Protein AF-A0A7V1TUC9-F1 (afdb_monomer_lite)

Foldseek 3Di:
DPLVVVLVVLVVVDDPPDDPVSQLVSLLQLLLSLLCVVVVDPDPPSLVSLVVLLPDPVDDPLLNVLSCQSNDAQPPVRDGSCPRSNVSSVSSNVRSVVD

Secondary structure (DSSP, 8-state):
--HHHHHHHHHTTPPTT--HHHHHHHHHHHHHHHHHHHTT-----HHHHHHHHHH-TTS-HHHHHHHHHHHSPP-TTS--S-SSHHHHHHHHHHHHHH-

Structure (mmCIF, N/CA/C/O backbone):
data_AF-A0A7V1TUC9-F1
#
_entry.id   AF-A0A7V1TUC9-F1
#
loop_
_atom_site.group_PDB
_atom_site.id
_atom_site.type_symbol
_atom_site.label_atom_id
_atom_site.label_alt_id
_atom_site.label_comp_id
_atom_site.label_asym_id
_atom_site.label_entity_id
_atom_site.label_seq_id
_atom_site.pdbx_PDB_ins_code
_atom_site.Cartn_x
_atom_site.Cartn_y
_atom_site.Cartn_z
_atom_site.occupancy
_atom_site.B_iso_or_equiv
_atom_site.auth_seq_id
_atom_site.auth_comp_id
_atom_site.auth_asym_id
_atom_site.auth_atom_id
_atom_site.pdbx_PDB_model_num
ATOM 1 N N . MET A 1 1 ? 0.959 6.632 18.709 1.00 58.41 1 MET A N 1
ATOM 2 C CA . MET A 1 1 ? 2.114 6.951 17.836 1.00 58.41 1 MET A CA 1
ATOM 3 C C . MET A 1 1 ? 1.543 7.666 16.621 1.00 58.41 1 MET A C 1
ATOM 5 O O . MET A 1 1 ? 0.567 7.166 16.091 1.00 58.41 1 MET A O 1
ATOM 9 N N . ASN A 1 2 ? 2.018 8.857 16.237 1.00 88.81 2 ASN A N 1
ATOM 10 C CA . ASN A 1 2 ? 1.382 9.600 15.138 1.00 88.81 2 ASN A CA 1
ATOM 11 C C . ASN A 1 2 ? 1.851 9.035 13.783 1.00 88.81 2 ASN A C 1
ATOM 13 O O . ASN A 1 2 ? 2.882 9.449 13.255 1.00 88.81 2 ASN A O 1
ATOM 17 N N . TRP A 1 3 ? 1.127 8.046 13.255 1.00 93.44 3 TRP A N 1
ATOM 18 C CA . TRP A 1 3 ? 1.466 7.359 12.005 1.00 93.44 3 TRP A CA 1
ATOM 19 C C . TRP A 1 3 ? 1.476 8.301 10.787 1.00 93.44 3 TRP A C 1
ATOM 21 O O . TRP A 1 3 ? 2.263 8.097 9.862 1.00 93.44 3 TRP A O 1
ATOM 31 N N . LEU A 1 4 ? 0.708 9.397 10.822 1.00 95.38 4 LEU A N 1
ATOM 32 C CA . LEU A 1 4 ? 0.725 10.429 9.779 1.00 95.38 4 LEU A CA 1
ATOM 33 C C . LEU A 1 4 ? 2.071 11.161 9.719 1.00 95.38 4 LEU A C 1
ATOM 35 O O . LEU A 1 4 ? 2.607 11.373 8.634 1.00 95.38 4 LEU A O 1
ATOM 39 N N . LEU A 1 5 ? 2.688 11.453 10.870 1.00 95.44 5 LEU A N 1
ATOM 40 C CA . LEU A 1 5 ? 4.027 12.058 10.915 1.00 95.44 5 LEU A CA 1
ATOM 41 C C . LEU A 1 5 ? 5.087 11.148 10.267 1.00 95.44 5 LEU A C 1
ATOM 43 O O . LEU A 1 5 ? 6.039 11.615 9.635 1.00 95.44 5 LEU A O 1
ATOM 47 N N . HIS A 1 6 ? 4.928 9.831 10.405 1.00 94.38 6 HIS A N 1
ATOM 48 C CA . HIS A 1 6 ? 5.823 8.862 9.776 1.00 94.38 6 HIS A CA 1
ATOM 49 C C . HIS A 1 6 ? 5.645 8.846 8.253 1.00 94.38 6 HIS A C 1
ATOM 51 O O . HIS A 1 6 ? 6.637 8.806 7.524 1.00 94.38 6 HIS A O 1
ATOM 57 N N . ILE A 1 7 ? 4.404 8.949 7.770 1.00 95.81 7 ILE A N 1
ATOM 58 C CA . ILE A 1 7 ? 4.107 9.086 6.339 1.00 95.81 7 ILE A CA 1
ATOM 59 C C . ILE A 1 7 ? 4.705 10.374 5.775 1.00 95.81 7 ILE A C 1
ATOM 61 O O . ILE A 1 7 ? 5.391 10.322 4.757 1.00 95.81 7 ILE A O 1
ATOM 65 N N . GLU A 1 8 ? 4.523 11.513 6.447 1.00 95.81 8 GLU A N 1
ATOM 66 C CA . GLU A 1 8 ? 5.130 12.783 6.028 1.00 95.81 8 GLU A CA 1
ATOM 67 C C . GLU A 1 8 ? 6.657 12.686 5.938 1.00 95.81 8 GLU A C 1
ATOM 69 O O . GLU A 1 8 ? 7.276 13.229 5.021 1.00 95.81 8 GLU A O 1
ATOM 74 N N . THR A 1 9 ? 7.275 11.970 6.879 1.00 96.06 9 THR A N 1
ATOM 75 C CA . THR A 1 9 ? 8.721 11.731 6.885 1.00 96.06 9 THR A CA 1
ATOM 76 C C . THR A 1 9 ? 9.165 10.906 5.677 1.00 96.06 9 THR A C 1
ATOM 78 O O . THR A 1 9 ? 10.197 11.216 5.081 1.00 96.06 9 THR A O 1
ATOM 81 N N . GLU A 1 10 ? 8.405 9.883 5.284 1.00 95.44 10 GLU A N 1
ATOM 82 C CA . GLU A 1 10 ? 8.702 9.091 4.084 1.00 95.44 10 GLU A CA 1
ATOM 83 C C . GLU A 1 10 ? 8.438 9.883 2.792 1.00 95.44 10 GLU A C 1
ATOM 85 O O . GLU A 1 10 ? 9.261 9.842 1.878 1.00 95.44 10 GLU A O 1
ATOM 90 N N . LEU A 1 11 ? 7.368 10.682 2.728 1.00 93.81 11 LEU A N 1
ATOM 91 C CA . LEU A 1 11 ? 7.077 11.558 1.585 1.00 93.81 11 LEU A CA 1
ATOM 92 C C . LEU A 1 11 ? 8.204 12.570 1.334 1.00 93.81 11 LEU A C 1
ATOM 94 O O . LEU A 1 11 ? 8.616 12.763 0.192 1.00 93.81 11 LEU A O 1
ATOM 98 N N . LYS A 1 12 ? 8.784 13.149 2.394 1.00 94.69 12 LYS A N 1
ATOM 99 C CA . LYS A 1 12 ? 9.943 14.059 2.299 1.00 94.69 12 LYS A CA 1
ATOM 100 C C . LYS A 1 12 ? 11.196 13.407 1.704 1.00 94.69 12 LYS A C 1
ATOM 102 O O . LYS A 1 12 ? 12.113 14.117 1.298 1.00 94.69 12 LYS A O 1
ATOM 107 N N . ARG A 1 13 ? 11.271 12.072 1.650 1.00 92.12 13 ARG A N 1
ATOM 108 C CA . ARG A 1 13 ? 12.396 11.343 1.037 1.00 92.12 13 ARG A CA 1
ATOM 109 C C . ARG A 1 13 ? 12.278 11.224 -0.478 1.00 92.12 13 ARG A C 1
ATOM 111 O O . ARG A 1 13 ? 13.221 10.732 -1.095 1.00 92.12 13 ARG A O 1
ATOM 118 N N . ILE A 1 14 ? 11.150 11.628 -1.061 1.00 91.69 14 ILE A N 1
ATOM 119 C CA . ILE A 1 14 ? 10.930 11.620 -2.505 1.00 91.69 14 ILE A CA 1
ATOM 120 C C . ILE A 1 14 ? 11.612 12.847 -3.103 1.00 91.69 14 ILE A C 1
ATOM 122 O O . ILE A 1 14 ? 11.256 13.984 -2.805 1.00 91.69 14 ILE A O 1
ATOM 126 N N . GLN A 1 15 ? 12.601 12.607 -3.956 1.00 88.50 15 GLN A N 1
ATOM 127 C CA . GLN A 1 15 ? 13.313 13.650 -4.684 1.00 88.50 15 GLN A CA 1
ATOM 128 C C . GLN A 1 15 ? 12.834 13.733 -6.142 1.00 88.50 15 GLN A C 1
ATOM 130 O O . GLN A 1 15 ? 12.415 12.721 -6.717 1.00 88.50 15 GLN A O 1
ATOM 135 N N . PRO A 1 16 ? 12.934 14.912 -6.782 1.00 78.94 16 PRO A N 1
ATOM 136 C CA . PRO A 1 16 ? 12.783 15.021 -8.228 1.00 78.94 16 PRO A CA 1
ATOM 137 C C . PRO A 1 16 ? 13.753 14.071 -8.950 1.00 78.94 16 PRO A C 1
ATOM 139 O O . PRO A 1 16 ? 14.900 13.929 -8.534 1.00 78.94 16 PRO A O 1
ATOM 142 N N . GLN A 1 17 ? 13.302 13.427 -10.032 1.00 82.12 17 GLN A N 1
ATOM 143 C CA . GLN A 1 17 ? 14.098 12.484 -10.849 1.00 82.12 17 GLN A CA 1
ATOM 144 C C . GLN A 1 17 ? 14.591 11.224 -10.110 1.00 82.12 17 GLN A C 1
ATOM 146 O O . GLN A 1 17 ? 15.524 10.548 -10.546 1.00 82.12 17 GLN A O 1
ATOM 151 N N . GLN A 1 18 ? 13.963 10.876 -8.989 1.00 86.88 18 GLN A N 1
ATOM 152 C CA . GLN A 1 18 ? 14.334 9.694 -8.228 1.00 86.88 18 GLN A CA 1
ATOM 153 C C . GLN A 1 18 ? 14.081 8.391 -9.002 1.00 86.88 18 GLN A C 1
ATOM 155 O O . GLN A 1 18 ? 13.067 8.226 -9.676 1.00 86.88 18 GLN A O 1
ATOM 160 N N . HIS A 1 19 ? 14.988 7.422 -8.836 1.00 89.25 19 HIS A N 1
ATOM 161 C CA . HIS A 1 19 ? 14.884 6.112 -9.475 1.00 89.25 19 HIS A CA 1
ATOM 162 C C . HIS A 1 19 ? 13.534 5.421 -9.161 1.00 89.25 19 HIS A C 1
ATOM 164 O O . HIS A 1 19 ? 13.187 5.304 -7.975 1.00 89.25 19 HIS A O 1
ATOM 170 N N . PRO A 1 20 ? 12.810 4.877 -10.163 1.00 88.62 20 PRO A N 1
ATOM 171 C CA . PRO A 1 20 ? 11.471 4.298 -9.983 1.00 88.62 20 PRO A CA 1
ATOM 172 C C . PRO A 1 20 ? 11.394 3.227 -8.889 1.00 88.62 20 PRO A C 1
ATOM 174 O O . PRO A 1 20 ? 10.467 3.200 -8.080 1.00 88.62 20 PRO A O 1
ATOM 177 N N . GLY A 1 21 ? 12.424 2.379 -8.785 1.00 91.25 21 GLY A N 1
ATOM 178 C CA . GLY A 1 21 ? 12.502 1.365 -7.729 1.00 91.25 21 GLY A CA 1
ATOM 179 C C . GLY A 1 21 ? 12.514 1.958 -6.314 1.00 91.25 21 GLY A C 1
ATOM 180 O O . GLY A 1 21 ? 11.895 1.406 -5.408 1.00 91.25 21 GLY A O 1
ATOM 181 N N . ARG A 1 22 ? 13.159 3.117 -6.119 1.00 93.44 22 ARG A N 1
ATOM 182 C CA . ARG A 1 22 ? 13.209 3.792 -4.816 1.00 93.44 22 ARG A CA 1
ATOM 183 C C . ARG A 1 22 ? 11.870 4.443 -4.484 1.00 93.44 22 ARG A C 1
ATOM 185 O O . ARG A 1 22 ? 11.437 4.354 -3.340 1.00 93.44 22 ARG A O 1
ATOM 192 N N . VAL A 1 23 ? 11.201 5.040 -5.474 1.00 95.12 23 VAL A N 1
ATOM 193 C CA . VAL A 1 23 ? 9.832 5.569 -5.324 1.00 95.12 23 VAL A CA 1
ATOM 194 C C . VAL A 1 23 ? 8.878 4.460 -4.875 1.00 95.12 23 VAL A C 1
ATOM 196 O O . VAL A 1 23 ? 8.162 4.630 -3.894 1.00 95.12 23 VAL A O 1
ATOM 199 N N . ARG A 1 24 ? 8.947 3.278 -5.497 1.00 94.69 24 ARG A N 1
ATOM 200 C CA . ARG A 1 24 ? 8.131 2.119 -5.106 1.00 94.69 24 ARG A CA 1
ATOM 201 C C . ARG A 1 24 ? 8.440 1.608 -3.698 1.00 94.69 24 ARG A C 1
ATOM 203 O O . ARG A 1 24 ? 7.522 1.244 -2.969 1.00 94.69 24 ARG A O 1
ATOM 210 N N . THR A 1 25 ? 9.705 1.599 -3.282 1.00 95.62 25 THR A N 1
ATOM 211 C CA . THR A 1 25 ? 10.065 1.254 -1.896 1.00 95.62 25 THR A CA 1
ATOM 212 C C . THR A 1 25 ? 9.473 2.242 -0.892 1.00 95.62 25 THR A C 1
ATOM 214 O O . THR A 1 25 ? 8.944 1.813 0.131 1.00 95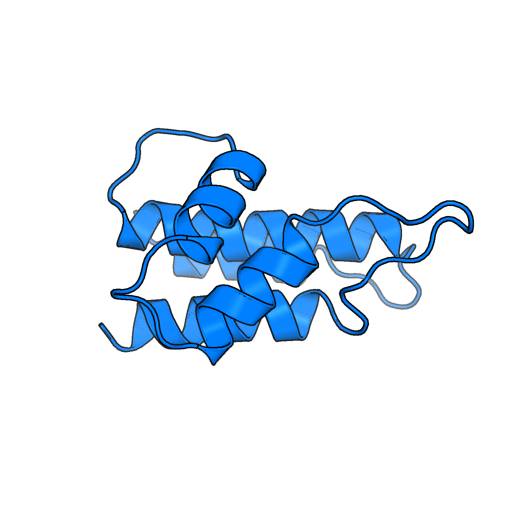.62 25 THR A O 1
ATOM 217 N N . ILE A 1 26 ? 9.520 3.546 -1.179 1.00 96.69 26 ILE A N 1
ATOM 218 C CA . ILE A 1 26 ? 8.908 4.574 -0.324 1.00 96.69 26 ILE A CA 1
ATOM 219 C C . ILE A 1 26 ? 7.383 4.409 -0.290 1.00 96.69 26 ILE A C 1
ATOM 221 O O . ILE A 1 26 ? 6.806 4.379 0.791 1.00 96.69 26 ILE A O 1
ATOM 225 N N . ALA A 1 27 ? 6.741 4.202 -1.442 1.00 97.62 27 ALA A N 1
ATOM 226 C CA . ALA A 1 27 ? 5.305 3.934 -1.532 1.00 97.62 27 ALA A CA 1
ATOM 227 C C . ALA A 1 27 ? 4.866 2.758 -0.648 1.00 97.62 27 ALA A C 1
ATOM 229 O O . ALA A 1 27 ? 3.926 2.871 0.134 1.00 97.62 27 ALA A O 1
ATOM 230 N N . ARG A 1 28 ? 5.591 1.636 -0.715 1.00 97.62 28 ARG A N 1
ATOM 231 C CA . ARG A 1 28 ? 5.323 0.455 0.118 1.00 97.62 28 ARG A CA 1
ATOM 232 C C . ARG A 1 28 ? 5.467 0.747 1.606 1.00 97.62 28 ARG A C 1
ATOM 234 O O . ARG A 1 28 ? 4.671 0.245 2.387 1.00 97.62 28 ARG A O 1
ATOM 241 N N . ARG A 1 29 ? 6.453 1.563 1.996 1.00 97.44 29 ARG A N 1
ATOM 242 C CA . ARG A 1 29 ? 6.613 2.010 3.389 1.00 97.44 29 ARG A CA 1
ATOM 243 C C . ARG A 1 29 ? 5.436 2.866 3.835 1.00 97.44 29 ARG A C 1
ATOM 245 O O . ARG A 1 29 ? 4.889 2.602 4.895 1.00 97.44 29 ARG A O 1
ATOM 252 N N . ILE A 1 30 ? 5.022 3.839 3.022 1.00 98.19 30 ILE A N 1
ATOM 253 C CA . ILE A 1 30 ? 3.868 4.705 3.310 1.00 98.19 30 ILE A CA 1
ATOM 254 C C . ILE A 1 30 ? 2.605 3.863 3.520 1.0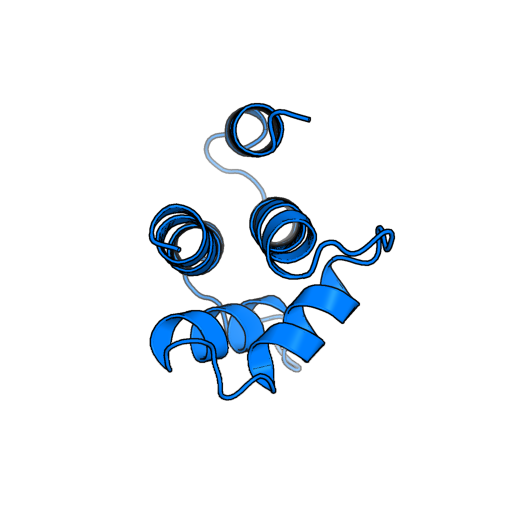0 98.19 30 ILE A C 1
ATOM 256 O O . ILE A 1 30 ? 1.967 3.961 4.566 1.00 98.19 30 ILE A O 1
ATOM 260 N N . ALA A 1 31 ? 2.288 2.991 2.561 1.00 98.25 31 ALA A N 1
ATOM 261 C CA . ALA A 1 31 ? 1.131 2.109 2.649 1.00 98.25 31 ALA A CA 1
ATOM 262 C C . ALA A 1 31 ? 1.230 1.152 3.848 1.00 98.25 31 ALA A C 1
ATOM 264 O O . ALA A 1 31 ? 0.266 0.982 4.586 1.00 98.25 31 ALA A O 1
ATOM 265 N N . GLY A 1 32 ? 2.408 0.572 4.088 1.00 97.75 32 GLY A N 1
ATOM 266 C CA . GLY A 1 32 ? 2.653 -0.316 5.219 1.00 97.75 32 GLY A CA 1
ATOM 267 C C . GLY A 1 32 ? 2.495 0.367 6.579 1.00 97.75 32 GLY A C 1
ATOM 268 O O . GLY A 1 32 ? 1.941 -0.236 7.490 1.00 97.75 32 GLY A O 1
ATOM 269 N N . ILE A 1 33 ? 2.910 1.631 6.721 1.00 97.44 33 ILE A N 1
ATOM 270 C CA . ILE A 1 33 ? 2.685 2.422 7.942 1.00 97.44 33 ILE A CA 1
ATOM 271 C C . ILE A 1 33 ? 1.183 2.594 8.200 1.00 97.44 33 ILE A C 1
ATOM 273 O O . ILE A 1 33 ? 0.747 2.389 9.331 1.00 97.44 33 ILE A O 1
ATOM 277 N N . ALA A 1 34 ? 0.404 2.929 7.167 1.00 97.44 34 ALA A N 1
ATOM 278 C CA . ALA A 1 34 ? -1.047 3.076 7.278 1.00 97.44 34 ALA A CA 1
ATOM 279 C C . ALA A 1 34 ? -1.734 1.749 7.630 1.00 97.44 34 ALA A C 1
ATOM 281 O O . ALA A 1 34 ? -2.539 1.685 8.552 1.00 97.44 34 ALA A O 1
ATOM 282 N N . LEU A 1 35 ? -1.377 0.663 6.942 1.00 97.56 35 LEU A N 1
ATOM 283 C CA . LEU A 1 35 ? -1.949 -0.660 7.200 1.00 97.56 35 LEU A CA 1
ATOM 284 C C . LEU A 1 35 ? -1.572 -1.199 8.579 1.00 97.56 35 LEU A C 1
ATOM 286 O O . LEU A 1 35 ? -2.365 -1.897 9.201 1.00 97.56 35 LEU A O 1
ATOM 290 N N . ARG A 1 36 ? -0.382 -0.863 9.082 1.00 96.50 36 ARG A N 1
ATOM 291 C CA . ARG A 1 36 ? 0.021 -1.225 10.440 1.00 96.50 36 ARG A CA 1
ATOM 292 C C . ARG A 1 36 ? -0.875 -0.572 11.488 1.00 96.50 36 ARG A C 1
ATOM 294 O O . ARG A 1 36 ? -1.235 -1.246 12.448 1.00 96.50 36 ARG A O 1
ATOM 301 N N . GLU A 1 37 ? -1.237 0.696 11.286 1.00 95.81 37 GLU A N 1
ATOM 302 C CA . GLU A 1 37 ? -2.223 1.384 12.127 1.00 95.81 37 GLU A CA 1
ATOM 303 C C . GLU A 1 37 ? -3.585 0.688 12.034 1.00 95.81 37 GLU A C 1
ATOM 305 O O . GLU A 1 37 ? -4.127 0.268 13.051 1.00 95.81 37 GLU A O 1
ATOM 310 N N . PHE A 1 38 ? -4.094 0.486 10.816 1.00 96.00 38 PHE A N 1
ATOM 311 C CA . PHE A 1 38 ? -5.405 -0.123 10.584 1.00 96.00 38 PHE A CA 1
ATOM 312 C C . PHE A 1 38 ? -5.536 -1.515 11.228 1.00 96.00 38 PHE A C 1
ATOM 314 O O . PHE A 1 38 ? -6.479 -1.788 11.970 1.00 96.00 38 PHE A O 1
ATOM 321 N N . TYR A 1 39 ? -4.551 -2.390 11.012 1.00 95.50 39 TYR A N 1
ATOM 322 C CA . TYR A 1 39 ? -4.557 -3.749 11.558 1.00 95.50 39 TYR A CA 1
ATOM 323 C C . TYR A 1 39 ? -4.090 -3.849 13.010 1.00 95.50 39 TYR A C 1
ATOM 325 O O . TYR A 1 39 ? -4.068 -4.954 13.549 1.00 95.50 39 TYR A O 1
ATOM 333 N N . HIS A 1 40 ? -3.676 -2.742 13.638 1.00 93.00 40 HIS A N 1
ATOM 334 C CA . HIS A 1 40 ? -3.040 -2.747 14.960 1.00 93.00 40 HIS A CA 1
ATOM 335 C C . HIS A 1 40 ? -1.880 -3.760 15.049 1.00 93.00 40 HIS A C 1
ATOM 337 O O . HIS A 1 40 ? -1.661 -4.413 16.071 1.00 93.00 40 HIS A O 1
ATOM 343 N N . SER A 1 41 ? -1.151 -3.931 13.943 1.00 87.88 41 SER A N 1
ATOM 344 C CA . SER A 1 41 ? -0.135 -4.973 13.811 1.00 87.88 41 SER A CA 1
ATOM 345 C C . SER A 1 41 ? 1.204 -4.523 14.391 1.00 87.88 41 SER A C 1
ATOM 347 O O . SER A 1 41 ? 1.598 -3.363 14.271 1.00 87.88 41 SER A O 1
ATOM 349 N N . SER A 1 42 ? 1.949 -5.453 14.987 1.00 82.25 42 SER A N 1
ATOM 350 C CA . SER A 1 42 ? 3.328 -5.218 15.430 1.00 82.25 42 SER A CA 1
ATOM 351 C C . SER A 1 42 ? 4.369 -5.520 14.348 1.00 82.25 42 SER A C 1
ATOM 353 O O . SER A 1 42 ? 5.551 -5.249 14.556 1.00 82.25 42 SER A O 1
ATOM 355 N N . THR A 1 43 ? 3.959 -6.074 13.200 1.00 85.50 43 THR A N 1
ATOM 356 C CA . THR A 1 43 ? 4.895 -6.433 12.128 1.00 85.50 43 THR A CA 1
ATOM 357 C C . THR A 1 43 ? 5.512 -5.197 11.471 1.00 85.50 43 THR A C 1
ATOM 359 O O . THR A 1 43 ? 4.844 -4.186 11.234 1.00 85.50 43 THR A O 1
ATOM 362 N N . GLU A 1 44 ? 6.800 -5.290 11.140 1.00 81.19 44 GLU A N 1
ATOM 363 C CA . GLU A 1 44 ? 7.502 -4.309 10.303 1.00 81.19 44 GLU A CA 1
ATOM 364 C C . GLU A 1 44 ? 7.596 -4.751 8.834 1.00 81.19 44 GLU A C 1
ATOM 366 O O . GLU A 1 44 ? 8.110 -4.009 7.993 1.00 81.19 44 GLU A O 1
ATOM 371 N N . ASP A 1 45 ? 7.078 -5.939 8.497 1.00 93.62 45 ASP A N 1
ATOM 372 C CA . ASP A 1 45 ? 7.032 -6.408 7.116 1.00 93.62 45 ASP A CA 1
ATOM 373 C C . ASP A 1 45 ? 5.865 -5.760 6.360 1.00 93.62 45 ASP A C 1
ATOM 375 O O . ASP A 1 45 ? 4.726 -6.236 6.330 1.00 93.62 45 ASP A O 1
ATOM 379 N N . PHE A 1 46 ? 6.171 -4.638 5.715 1.00 95.00 46 PHE A N 1
ATOM 380 C CA . PHE A 1 46 ? 5.206 -3.896 4.914 1.00 95.00 46 PHE A CA 1
ATOM 381 C C . PHE A 1 46 ? 4.733 -4.650 3.664 1.00 95.00 46 PHE A C 1
ATOM 383 O O . PHE A 1 46 ? 3.649 -4.352 3.172 1.00 95.00 46 PHE A O 1
ATOM 390 N N . ILE A 1 47 ? 5.492 -5.624 3.143 1.00 95.56 47 ILE A N 1
ATOM 391 C CA . ILE A 1 47 ? 5.028 -6.445 2.014 1.00 95.56 47 ILE A CA 1
ATOM 392 C C . ILE A 1 47 ? 3.974 -7.439 2.492 1.00 95.56 47 ILE A C 1
ATOM 394 O O . ILE A 1 47 ? 2.949 -7.596 1.831 1.00 95.56 47 ILE A O 1
ATOM 398 N N . GLN A 1 48 ? 4.178 -8.051 3.660 1.00 95.75 48 GLN A N 1
ATOM 399 C CA . GLN A 1 48 ? 3.176 -8.926 4.265 1.00 95.75 48 GLN A CA 1
ATOM 400 C C . GLN A 1 48 ? 1.865 -8.176 4.537 1.00 95.75 48 GLN A C 1
ATOM 402 O O . GLN A 1 48 ? 0.795 -8.678 4.197 1.00 95.75 48 GLN A O 1
ATOM 407 N N . LEU A 1 49 ? 1.941 -6.953 5.075 1.00 97.19 49 LEU A N 1
ATOM 408 C CA . LEU A 1 49 ? 0.756 -6.118 5.309 1.00 97.19 49 LEU A CA 1
ATOM 409 C C . LEU A 1 49 ? 0.010 -5.782 4.011 1.00 97.19 49 LEU A C 1
ATOM 411 O O . LEU A 1 49 ? -1.218 -5.792 3.991 1.00 97.19 49 LEU A O 1
ATOM 415 N N . LEU A 1 50 ? 0.732 -5.518 2.918 1.00 98.12 50 LEU A N 1
ATOM 416 C CA . LEU A 1 50 ? 0.114 -5.275 1.613 1.00 98.12 50 LEU A CA 1
ATOM 417 C C . LEU A 1 50 ? -0.580 -6.525 1.057 1.00 98.12 50 LEU A C 1
ATOM 419 O O . LEU A 1 50 ? -1.669 -6.405 0.503 1.00 98.12 50 LEU A O 1
ATOM 423 N N . HIS A 1 51 ? 0.011 -7.713 1.220 1.00 97.69 51 HIS A N 1
ATOM 424 C CA . HIS A 1 51 ? -0.643 -8.966 0.831 1.00 97.69 51 HIS A CA 1
ATOM 425 C C . HIS A 1 51 ? -1.908 -9.226 1.652 1.00 97.69 51 HIS A C 1
ATOM 427 O O . HIS A 1 51 ? -2.947 -9.528 1.076 1.00 97.69 51 HIS A O 1
ATOM 433 N N . GLN A 1 52 ? -1.856 -9.006 2.968 1.00 97.06 52 GLN A N 1
ATOM 434 C CA . GLN A 1 52 ? -3.040 -9.087 3.822 1.00 97.06 52 GLN A CA 1
ATOM 435 C C . GLN A 1 52 ? -4.137 -8.116 3.353 1.00 97.06 52 GLN A C 1
ATOM 437 O O . GLN A 1 52 ? -5.285 -8.513 3.193 1.00 97.06 52 GLN A O 1
ATOM 442 N N . ALA A 1 53 ? -3.787 -6.860 3.060 1.00 97.50 53 ALA A N 1
ATOM 443 C CA . ALA A 1 53 ? -4.735 -5.858 2.571 1.00 97.50 53 ALA A CA 1
ATOM 444 C C . ALA A 1 53 ? -5.312 -6.151 1.184 1.00 97.50 53 ALA A C 1
ATOM 446 O O . ALA A 1 53 ? -6.438 -5.757 0.898 1.00 97.50 53 ALA A O 1
ATOM 447 N N . GLN A 1 54 ? -4.567 -6.835 0.320 1.00 98.19 54 GLN A N 1
ATOM 448 C CA . GLN A 1 54 ? -5.076 -7.277 -0.974 1.00 98.19 54 GLN A CA 1
ATOM 449 C C . GLN A 1 54 ? -6.207 -8.310 -0.813 1.00 98.19 54 GLN A C 1
ATOM 451 O O . GLN A 1 54 ? -7.148 -8.309 -1.606 1.00 98.19 54 GLN A O 1
ATOM 456 N N . GLU A 1 55 ? -6.111 -9.178 0.195 1.00 97.31 55 GLU A N 1
ATOM 457 C CA . GLU A 1 55 ? -7.049 -10.282 0.442 1.00 97.31 55 GLU A CA 1
ATOM 458 C C . GLU A 1 55 ? -8.206 -9.901 1.382 1.00 97.31 55 GLU A C 1
ATOM 460 O O . GLU A 1 55 ? -9.230 -10.583 1.412 1.00 97.31 55 GLU A O 1
ATOM 465 N N . ASP A 1 56 ? -8.079 -8.804 2.130 1.00 96.88 56 ASP A N 1
ATOM 466 C CA . ASP A 1 56 ? -9.066 -8.394 3.126 1.00 96.88 56 ASP A CA 1
ATOM 467 C C . ASP A 1 56 ? -10.309 -7.751 2.493 1.00 96.88 56 ASP A C 1
ATOM 469 O O . ASP A 1 56 ? -10.317 -6.589 2.082 1.00 96.88 56 ASP A O 1
ATOM 473 N N . THR A 1 57 ? -11.413 -8.502 2.478 1.00 95.62 57 THR A N 1
ATOM 474 C CA . THR A 1 57 ? -12.692 -8.071 1.903 1.00 95.62 57 THR A CA 1
ATOM 475 C C . THR A 1 57 ? -13.366 -6.902 2.627 1.00 95.62 57 THR A C 1
ATOM 477 O O . THR A 1 57 ? -14.296 -6.319 2.067 1.00 95.62 57 THR A O 1
ATOM 480 N N . THR A 1 58 ? -12.926 -6.554 3.840 1.00 93.88 58 THR A N 1
ATOM 481 C CA . THR A 1 58 ? -13.434 -5.392 4.587 1.00 93.88 58 THR A CA 1
ATOM 482 C C . THR A 1 58 ? -12.901 -4.069 4.038 1.00 93.88 58 THR A C 1
ATOM 484 O O . THR A 1 58 ? -13.547 -3.034 4.203 1.00 93.88 58 THR A O 1
ATOM 487 N N . LEU A 1 59 ? -11.773 -4.097 3.319 1.00 95.88 59 LEU A N 1
ATOM 488 C CA . LEU A 1 59 ? -11.252 -2.938 2.602 1.00 95.88 59 LEU A CA 1
ATOM 489 C C . LEU A 1 59 ? -12.038 -2.704 1.303 1.00 95.88 59 LEU A C 1
ATOM 491 O O . LEU A 1 59 ? -12.428 -3.664 0.628 1.00 95.88 59 LEU A O 1
ATOM 495 N N . PRO A 1 60 ? -12.206 -1.441 0.874 1.00 97.56 60 PRO A N 1
ATOM 496 C CA . PRO A 1 60 ? -12.788 -1.131 -0.423 1.00 97.56 60 PRO A CA 1
ATOM 497 C C . PRO A 1 60 ? -11.913 -1.663 -1.567 1.00 97.56 60 PRO A C 1
ATOM 499 O O . PRO A 1 60 ? -10.684 -1.685 -1.480 1.00 97.56 60 PRO A O 1
ATOM 502 N N . GLU A 1 61 ? -12.557 -2.024 -2.682 1.00 97.50 61 GLU A N 1
ATOM 503 C CA . GLU A 1 61 ? -11.927 -2.549 -3.909 1.00 97.50 61 GLU A CA 1
ATOM 504 C C . GLU A 1 61 ? -10.705 -1.725 -4.352 1.00 97.50 61 GLU A C 1
ATOM 506 O O . GLU A 1 61 ? -9.684 -2.275 -4.771 1.00 97.50 61 GLU A O 1
ATOM 511 N N . THR A 1 62 ? -10.794 -0.398 -4.234 1.00 97.38 62 THR A N 1
ATOM 512 C CA . THR A 1 62 ? -9.739 0.544 -4.620 1.00 97.38 62 THR A CA 1
ATOM 513 C C . THR A 1 62 ? -8.483 0.390 -3.765 1.00 97.38 62 THR A C 1
ATOM 515 O O . THR A 1 62 ? -7.383 0.320 -4.318 1.00 97.38 62 THR A O 1
ATOM 518 N N . ALA A 1 63 ? -8.633 0.270 -2.442 1.00 97.88 63 ALA A N 1
ATOM 519 C CA . ALA A 1 63 ? -7.524 0.059 -1.515 1.00 97.88 63 ALA A CA 1
ATOM 520 C C . ALA A 1 63 ? -6.912 -1.339 -1.684 1.00 97.88 63 ALA A C 1
ATOM 522 O O . ALA A 1 63 ? -5.689 -1.455 -1.775 1.00 97.88 63 ALA A O 1
ATOM 523 N N . ARG A 1 64 ? -7.746 -2.381 -1.837 1.00 98.44 64 ARG A N 1
ATOM 524 C CA . ARG A 1 64 ? -7.278 -3.751 -2.125 1.00 98.44 64 ARG A CA 1
ATOM 525 C C . ARG A 1 64 ? -6.457 -3.811 -3.412 1.00 98.44 64 ARG A C 1
ATOM 527 O O . ARG A 1 64 ? -5.361 -4.368 -3.443 1.00 98.44 64 ARG A O 1
ATOM 534 N N . SER A 1 65 ? -6.963 -3.185 -4.475 1.00 98.06 65 SER A N 1
ATOM 535 C CA . SER A 1 65 ? -6.300 -3.150 -5.781 1.00 98.06 65 SER A CA 1
ATOM 536 C C . SER A 1 65 ? -4.974 -2.390 -5.735 1.00 98.06 65 SER A C 1
ATOM 538 O O . SER A 1 65 ? -3.986 -2.835 -6.323 1.00 98.06 65 SER A O 1
ATOM 540 N N . ALA A 1 66 ? -4.930 -1.256 -5.030 1.00 98.31 66 ALA A N 1
ATOM 541 C CA . ALA A 1 66 ? -3.696 -0.505 -4.815 1.00 98.31 66 ALA A CA 1
ATOM 542 C C . ALA A 1 66 ? -2.666 -1.326 -4.023 1.00 98.31 66 ALA A C 1
ATOM 544 O O . ALA A 1 66 ? -1.497 -1.390 -4.414 1.00 98.31 66 ALA A O 1
ATOM 545 N N . ALA A 1 67 ? -3.103 -2.027 -2.970 1.00 98.19 67 ALA A N 1
ATOM 546 C CA . ALA A 1 67 ? -2.243 -2.908 -2.189 1.00 98.19 67 ALA A CA 1
ATOM 547 C C . ALA A 1 67 ? -1.657 -4.034 -3.054 1.00 98.19 67 ALA A C 1
ATOM 549 O O . ALA A 1 67 ? -0.444 -4.251 -3.034 1.00 98.19 67 ALA A O 1
ATOM 550 N N . GLY A 1 68 ? -2.480 -4.661 -3.902 1.00 98.00 68 GLY A N 1
ATOM 551 C CA . GLY A 1 68 ? -2.031 -5.685 -4.845 1.00 98.00 68 GLY A CA 1
ATOM 552 C C . GLY A 1 68 ? -0.990 -5.174 -5.845 1.00 98.00 68 GLY A C 1
ATOM 553 O O . GLY A 1 68 ? 0.055 -5.802 -6.026 1.00 98.00 68 GL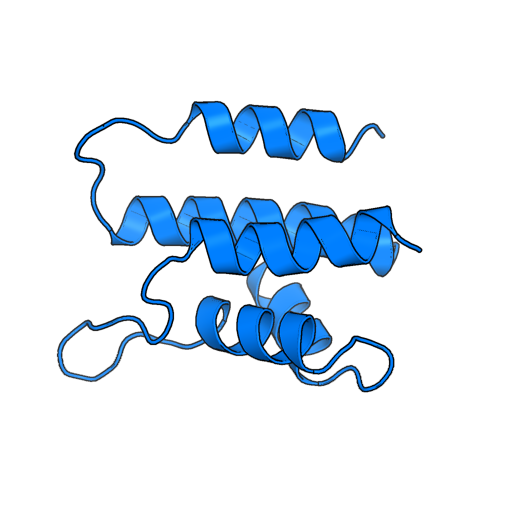Y A O 1
ATOM 554 N N . ARG A 1 69 ? -1.205 -3.994 -6.449 1.00 98.00 69 ARG A N 1
ATOM 555 C CA . ARG A 1 69 ? -0.221 -3.378 -7.364 1.00 98.00 69 ARG A CA 1
ATOM 556 C C . ARG A 1 69 ? 1.108 -3.067 -6.673 1.00 98.00 69 ARG A C 1
ATOM 558 O O . ARG A 1 69 ? 2.170 -3.272 -7.265 1.00 98.00 69 ARG A O 1
ATOM 565 N N . LEU A 1 70 ? 1.067 -2.596 -5.426 1.00 97.75 70 LEU A N 1
ATOM 566 C CA . LEU A 1 70 ? 2.266 -2.303 -4.639 1.00 97.75 70 LEU A CA 1
ATOM 567 C C . LEU A 1 70 ? 2.996 -3.576 -4.191 1.00 97.75 70 LEU A C 1
ATOM 569 O O . LEU A 1 70 ? 4.231 -3.601 -4.223 1.00 97.75 70 LEU A O 1
ATOM 573 N N . ALA A 1 71 ? 2.275 -4.628 -3.802 1.00 97.19 71 ALA A N 1
ATOM 574 C CA . ALA A 1 71 ? 2.850 -5.898 -3.358 1.00 97.19 71 ALA A CA 1
ATOM 575 C C . ALA A 1 71 ? 3.456 -6.710 -4.509 1.00 97.19 71 ALA A C 1
ATOM 577 O O . ALA A 1 71 ? 4.464 -7.395 -4.321 1.00 97.19 71 ALA A O 1
ATOM 578 N N . ALA A 1 72 ? 2.881 -6.599 -5.710 1.00 95.56 72 ALA A N 1
ATOM 579 C CA . ALA A 1 72 ? 3.271 -7.391 -6.867 1.00 95.56 72 ALA A CA 1
ATOM 580 C C . ALA A 1 72 ? 4.774 -7.315 -7.161 1.00 95.56 72 ALA A C 1
ATOM 582 O O . ALA A 1 72 ? 5.422 -6.280 -6.969 1.00 95.56 72 ALA A O 1
ATOM 583 N N . ARG A 1 73 ? 5.338 -8.422 -7.655 1.00 93.81 73 ARG A N 1
ATOM 584 C CA . ARG A 1 73 ? 6.712 -8.477 -8.172 1.00 93.81 73 ARG A CA 1
ATOM 585 C C . ARG A 1 73 ? 6.813 -7.711 -9.493 1.00 93.81 73 ARG A C 1
ATOM 587 O O . ARG A 1 73 ? 5.805 -7.376 -10.104 1.00 93.81 73 ARG A O 1
ATOM 594 N N . LEU A 1 74 ? 8.044 -7.382 -9.884 1.00 93.12 74 LEU A N 1
ATOM 595 C CA . LEU A 1 74 ? 8.274 -6.900 -11.245 1.00 93.12 74 LEU A CA 1
ATOM 596 C C . LEU A 1 74 ? 8.023 -8.044 -12.233 1.00 93.12 74 LEU A C 1
ATOM 598 O O . LEU A 1 74 ? 8.250 -9.206 -11.885 1.00 93.12 74 LEU A O 1
ATOM 602 N N . ASP A 1 75 ? 7.567 -7.711 -13.435 1.00 92.94 75 ASP A N 1
ATOM 603 C CA . ASP A 1 75 ? 7.473 -8.679 -14.525 1.00 92.94 75 ASP A CA 1
ATOM 604 C C . ASP A 1 75 ? 8.863 -9.032 -15.100 1.00 92.94 75 ASP A C 1
ATOM 606 O O . ASP A 1 75 ? 9.899 -8.534 -14.646 1.00 92.94 75 ASP A O 1
ATOM 610 N N . ALA A 1 76 ? 8.893 -9.902 -16.115 1.00 93.44 76 ALA A N 1
ATOM 611 C CA . ALA A 1 76 ? 10.129 -10.328 -16.778 1.00 93.44 76 ALA A CA 1
ATOM 612 C C . ALA A 1 76 ? 10.896 -9.179 -17.467 1.00 93.44 76 ALA A C 1
ATOM 614 O O . ALA A 1 76 ? 12.087 -9.314 -17.732 1.00 93.44 76 ALA A O 1
ATOM 615 N N . ASN A 1 77 ? 10.229 -8.051 -17.722 1.00 93.06 77 ASN A N 1
ATOM 616 C CA . ASN A 1 77 ? 10.799 -6.848 -18.321 1.00 93.06 77 ASN A CA 1
ATOM 617 C C . ASN A 1 77 ? 11.132 -5.781 -17.265 1.00 93.06 77 ASN A C 1
ATOM 619 O O . ASN A 1 77 ? 11.374 -4.626 -17.607 1.00 93.06 77 ASN A O 1
ATOM 623 N N . PHE A 1 78 ? 11.161 -6.156 -15.982 1.00 88.19 78 PHE A N 1
ATOM 624 C CA . PHE A 1 78 ? 11.408 -5.261 -14.852 1.00 88.19 78 PHE A CA 1
ATOM 625 C C . PHE A 1 78 ? 10.363 -4.143 -14.695 1.00 88.19 78 PHE A C 1
ATOM 627 O O . PHE A 1 78 ? 10.632 -3.131 -14.041 1.00 88.19 78 PHE A O 1
ATOM 634 N N . HIS A 1 79 ? 9.150 -4.327 -15.223 1.00 90.44 79 HIS A N 1
ATOM 635 C CA . HIS A 1 79 ? 8.056 -3.375 -15.063 1.00 90.44 79 HIS A CA 1
ATOM 636 C C . HIS A 1 79 ? 7.235 -3.645 -13.805 1.00 90.44 79 HIS A C 1
ATOM 638 O O . HIS A 1 79 ? 6.983 -4.782 -13.402 1.00 90.44 79 HIS A O 1
ATOM 644 N N . SER A 1 80 ? 6.824 -2.554 -13.164 1.00 91.69 80 SER A N 1
ATOM 645 C CA . SER A 1 80 ? 5.940 -2.563 -12.003 1.00 91.69 80 SER A CA 1
ATOM 646 C C . SER A 1 80 ? 4.484 -2.462 -12.463 1.00 91.69 80 SER A C 1
ATOM 648 O O . SER A 1 80 ? 4.185 -1.572 -13.257 1.00 91.69 80 SER A O 1
ATOM 650 N N . PRO A 1 81 ? 3.560 -3.277 -11.920 1.00 93.56 81 PRO A N 1
ATOM 651 C CA . PRO A 1 81 ? 2.123 -3.094 -12.152 1.00 93.56 81 PRO A CA 1
ATOM 652 C C . PRO A 1 81 ? 1.579 -1.771 -11.596 1.00 93.56 81 PRO A C 1
ATOM 654 O O . PRO A 1 81 ? 0.567 -1.259 -12.064 1.00 93.56 81 PRO A O 1
ATOM 657 N N . SER A 1 82 ? 2.244 -1.215 -10.582 1.00 94.81 82 SER A N 1
ATOM 658 C CA . SER A 1 82 ? 1.958 0.122 -10.071 1.00 94.81 82 SER A CA 1
ATOM 659 C C . SER A 1 82 ? 2.651 1.170 -10.94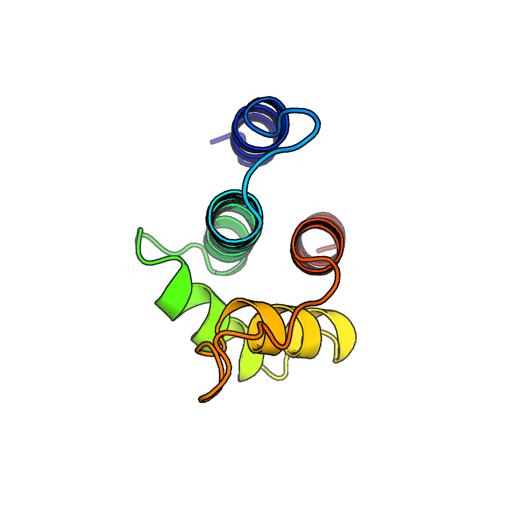6 1.00 94.81 82 SER A C 1
ATOM 661 O O . SER A 1 82 ? 3.885 1.250 -10.937 1.00 94.81 82 SER A O 1
ATOM 663 N N . VAL A 1 83 ? 1.849 1.927 -11.704 1.00 92.31 83 VAL A N 1
ATOM 664 C CA . VAL A 1 83 ? 2.293 3.027 -12.585 1.00 92.31 83 VAL A CA 1
ATOM 665 C C . VAL A 1 83 ? 2.596 4.289 -11.776 1.00 92.31 83 VAL A C 1
ATOM 667 O O . VAL A 1 83 ? 3.600 4.950 -12.028 1.00 92.31 83 VAL A O 1
ATOM 670 N N . ASP A 1 84 ? 1.772 4.579 -10.766 1.00 95.38 84 ASP A N 1
ATOM 671 C CA . ASP A 1 84 ? 2.004 5.639 -9.784 1.00 95.38 84 ASP A CA 1
ATOM 672 C C . ASP A 1 84 ? 1.985 5.048 -8.362 1.00 95.38 84 ASP A C 1
ATOM 674 O O . ASP A 1 84 ? 0.938 5.002 -7.706 1.00 95.38 84 ASP A O 1
ATOM 678 N N . PRO A 1 85 ? 3.145 4.572 -7.870 1.00 96.56 85 PRO A N 1
ATOM 679 C CA . PRO A 1 85 ? 3.234 3.959 -6.550 1.00 96.56 85 PRO A CA 1
ATOM 680 C C . PRO A 1 85 ? 2.836 4.893 -5.414 1.00 96.56 85 PRO A C 1
ATOM 682 O O . PRO A 1 85 ? 2.305 4.432 -4.407 1.00 96.56 85 PRO A O 1
ATOM 685 N N . ILE A 1 86 ? 3.083 6.197 -5.550 1.00 97.06 86 ILE A N 1
ATOM 686 C CA . ILE A 1 86 ? 2.743 7.146 -4.491 1.00 97.06 86 ILE A CA 1
ATOM 687 C C . ILE A 1 86 ? 1.234 7.312 -4.422 1.00 97.06 86 ILE A C 1
ATOM 689 O O . ILE A 1 86 ? 0.676 7.213 -3.334 1.00 97.06 86 ILE A O 1
ATOM 693 N N . ASN A 1 87 ? 0.563 7.477 -5.560 1.00 97.50 87 ASN A N 1
ATOM 694 C CA . ASN A 1 87 ? -0.892 7.557 -5.580 1.00 97.50 87 ASN A CA 1
ATOM 695 C C . ASN A 1 87 ? -1.557 6.254 -5.097 1.00 97.50 87 ASN A C 1
ATOM 697 O O . ASN A 1 87 ? -2.526 6.300 -4.338 1.00 97.50 87 ASN A O 1
ATOM 701 N N . ASP A 1 88 ? -1.008 5.090 -5.459 1.00 98.25 88 ASP A N 1
ATOM 702 C CA . ASP A 1 88 ? -1.473 3.803 -4.927 1.00 98.25 88 ASP A CA 1
ATOM 703 C C . ASP A 1 88 ? -1.336 3.749 -3.396 1.00 98.25 88 ASP A C 1
ATOM 705 O O . ASP A 1 88 ? -2.269 3.357 -2.695 1.00 98.25 88 ASP A O 1
ATOM 709 N N . ALA A 1 89 ? -0.204 4.203 -2.852 1.00 98.31 89 ALA A N 1
ATOM 710 C CA . ALA A 1 89 ? -0.006 4.249 -1.408 1.00 98.31 89 ALA A CA 1
ATOM 711 C C . ALA A 1 89 ? -0.976 5.228 -0.736 1.00 98.31 89 ALA A C 1
ATOM 713 O O . ALA A 1 89 ? -1.594 4.886 0.271 1.00 98.31 89 ALA A O 1
ATOM 714 N N . MET A 1 90 ? -1.164 6.416 -1.313 1.00 98.38 90 MET A N 1
ATOM 715 C CA . MET A 1 90 ? -2.077 7.425 -0.779 1.00 98.38 90 MET A CA 1
ATOM 716 C C . MET A 1 90 ? -3.542 6.984 -0.839 1.00 98.38 90 MET A C 1
ATOM 718 O O . MET A 1 90 ? -4.299 7.315 0.065 1.00 98.38 90 MET A O 1
ATOM 722 N N . THR A 1 91 ? -3.932 6.168 -1.823 1.00 98.38 91 THR A N 1
ATOM 723 C CA . THR A 1 91 ? -5.271 5.550 -1.869 1.00 98.38 91 THR A CA 1
ATOM 724 C C . THR A 1 91 ? -5.546 4.724 -0.608 1.00 98.38 91 THR A C 1
ATOM 726 O O . THR A 1 91 ? -6.636 4.791 -0.044 1.00 98.38 91 THR A O 1
ATOM 729 N N . ILE A 1 92 ? -4.548 3.974 -0.131 1.00 98.31 92 ILE A N 1
ATOM 730 C CA . ILE A 1 92 ? -4.648 3.195 1.110 1.00 98.31 92 ILE A CA 1
ATOM 731 C C . ILE A 1 92 ? -4.662 4.132 2.326 1.00 98.31 92 ILE A C 1
ATOM 733 O O . ILE A 1 92 ? -5.480 3.955 3.223 1.00 98.31 92 ILE A O 1
ATOM 737 N N . VAL A 1 93 ? -3.798 5.152 2.347 1.00 98.19 93 VAL A N 1
ATOM 738 C CA . VAL A 1 93 ? -3.733 6.141 3.439 1.00 98.19 93 VAL A CA 1
ATOM 739 C C . VAL A 1 93 ? -5.066 6.861 3.635 1.00 98.19 93 VAL A C 1
ATOM 741 O O . VAL A 1 93 ? -5.527 6.981 4.767 1.00 98.19 93 VAL A O 1
ATOM 744 N N . GLU A 1 94 ? -5.695 7.329 2.556 1.00 97.69 94 GLU A N 1
ATOM 745 C CA . GLU A 1 94 ? -6.979 8.029 2.639 1.00 97.69 94 GLU A CA 1
ATOM 746 C C . GLU A 1 94 ? -8.099 7.117 3.138 1.00 97.69 94 GLU A C 1
ATOM 748 O O . GLU A 1 94 ? -8.928 7.563 3.928 1.00 97.69 94 GLU A O 1
ATOM 753 N N . PHE A 1 95 ? -8.084 5.831 2.770 1.00 97.06 95 PHE A N 1
ATOM 754 C CA . PHE A 1 95 ? -8.999 4.864 3.370 1.00 97.06 95 PHE A CA 1
ATOM 755 C C . PHE A 1 95 ? -8.777 4.751 4.884 1.00 97.06 95 PHE A C 1
ATOM 757 O O . PHE A 1 95 ? -9.726 4.943 5.638 1.00 97.06 95 PHE A O 1
ATOM 764 N N . VAL A 1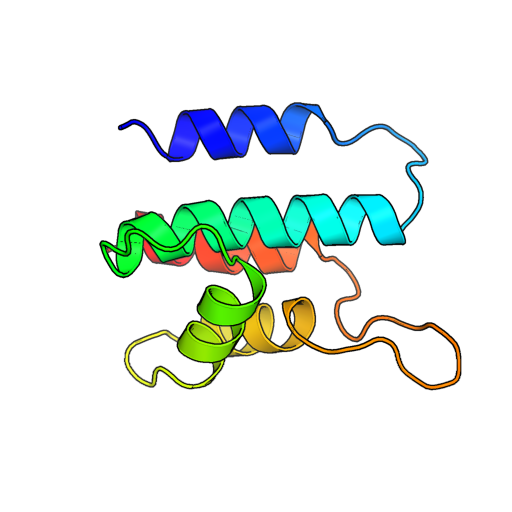 96 ? -7.542 4.515 5.345 1.00 96.62 96 VAL A N 1
ATOM 765 C CA . VAL A 1 96 ? -7.260 4.366 6.786 1.00 96.62 96 VAL A CA 1
ATOM 766 C C . VAL A 1 96 ? -7.634 5.627 7.574 1.00 96.62 96 VAL A C 1
ATOM 768 O O . VAL A 1 96 ? -8.125 5.516 8.687 1.00 96.62 96 VAL A O 1
ATOM 771 N N . LYS A 1 97 ? -7.467 6.826 6.999 1.00 95.88 97 LYS A N 1
ATOM 772 C CA . LYS A 1 97 ? -7.900 8.093 7.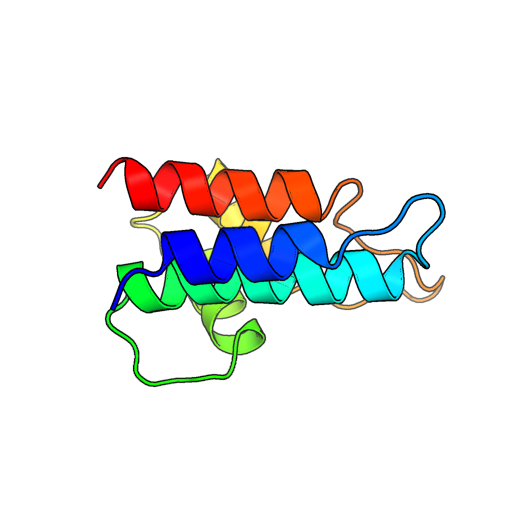624 1.00 95.88 97 LYS A CA 1
ATOM 773 C C . LYS A 1 97 ? -9.418 8.232 7.768 1.00 95.88 97 LYS A C 1
ATOM 775 O O . LYS A 1 97 ? -9.861 9.079 8.539 1.00 95.88 97 LYS A O 1
ATOM 780 N N . SER A 1 98 ? -10.191 7.507 6.963 1.00 93.44 98 SER A N 1
ATOM 781 C CA . SER A 1 98 ? -11.655 7.613 6.918 1.00 93.44 98 SER A CA 1
ATOM 782 C C . SER A 1 98 ? -12.381 6.666 7.876 1.00 93.44 98 SER A C 1
ATOM 784 O O . SER A 1 98 ? -13.595 6.801 8.034 1.00 93.44 98 SER A O 1
ATOM 786 N N . VAL A 1 99 ? -11.651 5.721 8.478 1.00 87.38 99 VAL A N 1
ATOM 787 C CA . VAL A 1 99 ? -12.142 4.749 9.468 1.00 87.38 99 VAL A CA 1
ATOM 788 C C . VAL A 1 99 ? -11.934 5.302 10.873 1.00 87.38 99 VAL A C 1
ATOM 790 O O . VAL A 1 99 ? -12.868 5.154 11.691 1.00 87.38 99 VAL A O 1
#

Sequence (99 aa):
MNWLLHIETELKRIQPQQHPGRVRTIARRIAGIALREFYHSSTEDFIQLLHQAQEDTTLPETARSAAGRLAARLDANFHSPSVDPINDAMTIVEFVKSV

Radius of gyration: 12.65 Å; chains: 1; bounding box: 28×25×36 Å

pLDDT: mean 94.26, std 5.47, range [58.41, 98.44]